Protein AF-A0A9R1EDK8-F1 (afdb_monomer)

Radius of gyration: 23.33 Å; Cα contacts (8 Å, |Δi|>4): 63; chains: 1; bounding box: 57×41×60 Å

Structure (mmCIF, N/CA/C/O backbone):
data_AF-A0A9R1EDK8-F1
#
_entry.id   AF-A0A9R1EDK8-F1
#
loop_
_atom_site.group_PDB
_atom_site.id
_atom_site.type_symbol
_atom_site.label_atom_id
_atom_site.label_alt_id
_atom_site.label_comp_id
_atom_site.label_asym_id
_atom_site.label_entity_id
_atom_site.label_seq_id
_atom_site.pdbx_PDB_ins_code
_atom_site.Cartn_x
_atom_site.Cartn_y
_atom_site.Cartn_z
_atom_site.occupancy
_atom_site.B_iso_or_equiv
_atom_site.auth_seq_id
_atom_site.auth_comp_id
_atom_site.auth_asym_id
_atom_site.auth_atom_id
_atom_site.pdbx_PDB_model_num
ATOM 1 N N . MET A 1 1 ? -26.272 28.390 36.502 1.00 47.81 1 MET A N 1
ATOM 2 C CA . MET A 1 1 ? -26.948 27.078 36.556 1.00 47.81 1 MET A CA 1
ATOM 3 C C . MET A 1 1 ? -25.890 26.033 36.239 1.00 47.81 1 MET A C 1
ATOM 5 O O . MET A 1 1 ? -25.421 26.048 35.107 1.00 47.81 1 MET A O 1
ATOM 9 N N . PRO A 1 2 ? -25.406 25.231 37.199 1.00 51.56 2 PRO A N 1
ATOM 10 C CA . PRO A 1 2 ? -24.568 24.090 36.856 1.00 51.56 2 PRO A CA 1
ATOM 11 C C . PRO A 1 2 ? -25.483 23.035 36.216 1.00 51.56 2 PRO A C 1
ATOM 13 O O . PRO A 1 2 ? -26.549 22.749 36.760 1.00 51.56 2 PRO A O 1
ATOM 16 N N . GLY A 1 3 ? -25.123 22.541 35.031 1.00 59.31 3 GLY A N 1
ATOM 17 C CA . GLY A 1 3 ? -25.867 21.471 34.361 1.00 59.31 3 GLY A CA 1
ATOM 18 C C . GLY A 1 3 ? -26.039 20.269 35.289 1.00 59.31 3 GLY A C 1
ATOM 19 O O . GLY A 1 3 ? -25.155 19.972 36.097 1.00 59.31 3 GLY A O 1
ATOM 20 N N . SER A 1 4 ? -27.201 19.624 35.214 1.00 73.75 4 SER A N 1
ATOM 21 C CA . SER A 1 4 ? -27.528 18.456 36.029 1.00 73.75 4 SER A CA 1
ATOM 22 C C . SER A 1 4 ? -26.510 17.344 35.766 1.00 73.75 4 SER A C 1
ATOM 24 O O . SER A 1 4 ? -26.127 17.106 34.624 1.00 73.75 4 SER A O 1
ATOM 26 N N . THR A 1 5 ? -26.086 16.618 36.802 1.00 69.69 5 THR A N 1
ATOM 27 C CA . THR A 1 5 ? -25.183 15.456 36.684 1.00 69.69 5 THR A CA 1
ATOM 28 C C . THR A 1 5 ? -25.684 14.414 35.667 1.00 69.69 5 THR A C 1
ATOM 30 O O . THR A 1 5 ? -24.884 13.696 35.072 1.00 69.69 5 THR A O 1
ATOM 33 N N . GLY A 1 6 ? -27.000 14.359 35.421 1.00 74.50 6 GLY A N 1
ATOM 34 C CA . GLY A 1 6 ? -27.600 13.515 34.382 1.00 74.50 6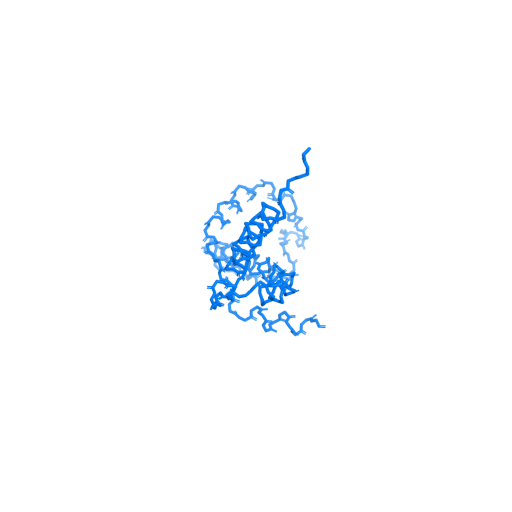 GLY A CA 1
ATOM 35 C C . GLY A 1 6 ? -27.226 13.922 32.951 1.00 74.50 6 GLY A C 1
ATOM 36 O O . GLY A 1 6 ? -26.994 13.047 32.119 1.00 74.50 6 GLY A O 1
ATOM 37 N N . ASP A 1 7 ? -27.084 15.221 32.681 1.00 80.75 7 ASP A N 1
ATOM 38 C CA . ASP A 1 7 ? -26.686 15.731 31.362 1.00 80.75 7 ASP A CA 1
ATOM 39 C C . ASP A 1 7 ? -25.214 15.389 31.077 1.00 80.75 7 ASP A C 1
ATOM 41 O O . ASP A 1 7 ? -24.864 14.949 29.984 1.00 80.75 7 ASP A O 1
ATOM 45 N N . GLN A 1 8 ? -24.360 15.473 32.104 1.00 84.38 8 GLN A N 1
ATOM 46 C CA . GLN A 1 8 ? -22.937 15.121 32.014 1.00 84.38 8 GLN A CA 1
ATOM 47 C C . GLN A 1 8 ? -22.707 13.622 31.763 1.00 84.38 8 GLN A C 1
ATOM 49 O O . GLN A 1 8 ? -21.820 13.244 30.996 1.00 84.38 8 GLN A O 1
ATOM 54 N N . LEU A 1 9 ? -23.504 12.750 32.391 1.00 89.62 9 LEU A N 1
ATOM 55 C CA . LEU A 1 9 ? -23.445 11.305 32.142 1.00 89.62 9 LEU A CA 1
ATOM 56 C C . LEU A 1 9 ? -23.861 10.961 30.709 1.00 89.62 9 LEU A C 1
ATOM 58 O O . LEU A 1 9 ? -23.225 10.122 30.071 1.00 89.62 9 LEU A O 1
ATOM 62 N N . LEU A 1 10 ? -24.900 11.621 30.190 1.00 92.00 10 LEU A N 1
ATOM 63 C CA . LEU A 1 10 ? -25.360 11.416 28.820 1.00 92.00 10 LEU A CA 1
ATOM 64 C C . LEU A 1 10 ? -24.295 11.837 27.797 1.00 92.00 10 LEU A C 1
ATOM 66 O O . LEU A 1 10 ? -24.024 11.093 26.854 1.00 92.00 10 LEU A O 1
ATOM 70 N N . GLU A 1 11 ? -23.660 12.992 28.000 1.00 92.31 11 GLU A N 1
ATOM 71 C CA . GLU A 1 11 ? -22.554 13.461 27.156 1.00 92.31 11 GLU A CA 1
ATOM 72 C C . GLU A 1 11 ? -21.377 12.479 27.154 1.00 92.31 11 GLU A C 1
ATOM 74 O O . GLU A 1 11 ? -20.818 12.174 26.097 1.00 92.31 11 GLU A O 1
ATOM 79 N N . LEU A 1 12 ? -21.029 11.931 28.321 1.00 92.62 12 LEU A N 1
ATOM 80 C CA . LEU A 1 12 ? -19.942 10.967 28.447 1.00 92.62 12 LEU A CA 1
ATOM 81 C C . LEU A 1 12 ? -20.244 9.659 27.698 1.00 92.62 12 LEU A C 1
ATOM 83 O O . LEU A 1 12 ? -19.379 9.151 26.984 1.00 92.62 12 LEU A O 1
ATOM 87 N N . VAL A 1 13 ? -21.471 9.138 27.797 1.00 92.31 13 VAL A N 1
ATOM 88 C CA . VAL A 1 13 ? -21.906 7.945 27.045 1.00 92.31 13 VAL A CA 1
ATOM 89 C C . VAL A 1 13 ? -21.836 8.190 25.536 1.00 92.31 13 VAL A C 1
ATOM 91 O O . VAL A 1 13 ? -21.314 7.355 24.796 1.00 92.31 13 VAL A O 1
ATOM 94 N N . GLN A 1 14 ? -22.301 9.351 25.069 1.00 94.62 14 GLN A N 1
ATOM 95 C CA . GLN A 1 14 ? -22.223 9.713 23.651 1.00 94.62 14 GLN A CA 1
ATOM 96 C C . GLN A 1 14 ? -20.776 9.826 23.159 1.00 94.62 14 GLN A C 1
ATOM 98 O O . GLN A 1 14 ? -20.470 9.408 22.040 1.00 94.62 14 GLN A O 1
ATOM 103 N N . LEU A 1 15 ? -19.879 10.382 23.978 1.00 94.00 15 LEU A N 1
ATOM 104 C CA . LEU A 1 15 ? -18.458 10.454 23.657 1.00 94.00 15 LEU A CA 1
ATOM 105 C C . LEU A 1 15 ? -17.850 9.052 23.546 1.00 94.00 15 LEU A C 1
ATOM 107 O O . LEU A 1 15 ? -17.169 8.773 22.560 1.00 94.00 15 LEU A O 1
ATOM 111 N N . PHE A 1 16 ? -18.128 8.165 24.505 1.00 92.06 16 PHE A N 1
ATOM 112 C CA . PHE A 1 16 ? -17.634 6.789 24.472 1.00 92.06 16 PHE A CA 1
ATOM 113 C C . PHE A 1 16 ? -18.072 6.042 23.215 1.00 92.06 16 PHE A C 1
ATOM 115 O O . PHE A 1 16 ? -17.243 5.385 22.586 1.00 92.06 16 PHE A O 1
ATOM 122 N N . GLU A 1 17 ? -19.329 6.193 22.798 1.00 93.88 17 GLU A N 1
ATOM 123 C CA . GLU A 1 17 ? -19.827 5.520 21.599 1.00 93.88 17 GLU A CA 1
ATOM 124 C C . GLU A 1 17 ? -19.160 6.047 20.320 1.00 93.88 17 GLU A C 1
ATOM 126 O O . GLU A 1 17 ? -18.766 5.265 19.454 1.00 93.88 17 GLU A O 1
ATOM 131 N N . ARG A 1 18 ? -18.919 7.363 20.225 1.00 95.06 18 ARG A N 1
ATOM 132 C CA . ARG A 1 18 ? -18.161 7.950 19.104 1.00 95.06 18 ARG A CA 1
ATOM 133 C C . ARG A 1 18 ? -16.722 7.447 19.059 1.00 95.06 18 ARG A C 1
ATOM 135 O O . ARG A 1 18 ? -16.223 7.123 17.982 1.00 95.06 18 ARG A O 1
ATOM 142 N N . VAL A 1 19 ? -16.054 7.372 20.211 1.00 95.12 19 VAL A N 1
ATOM 143 C CA . VAL A 1 19 ? -14.683 6.848 20.304 1.00 95.12 19 VAL A CA 1
ATOM 144 C C . VAL A 1 19 ? -14.657 5.376 19.894 1.00 95.12 19 VAL A C 1
ATOM 146 O O . VAL A 1 19 ? -13.820 4.990 19.078 1.00 95.12 19 VAL A O 1
ATOM 149 N N . ARG A 1 20 ? -15.609 4.571 20.378 1.00 94.31 20 ARG A N 1
ATOM 150 C CA . ARG A 1 20 ? -15.745 3.158 20.009 1.00 94.31 20 ARG A CA 1
ATOM 151 C C . ARG A 1 20 ? -15.932 2.990 18.503 1.00 94.31 20 ARG A C 1
ATOM 153 O O . ARG A 1 20 ? -15.228 2.189 17.892 1.00 94.31 20 ARG A O 1
ATOM 160 N N . GLN A 1 21 ? -16.826 3.767 17.893 1.00 94.19 21 GLN A N 1
ATOM 161 C CA . GLN A 1 21 ? -17.081 3.728 16.453 1.00 94.19 21 GLN A CA 1
ATOM 162 C C . GLN A 1 21 ? -15.837 4.117 15.640 1.00 94.19 21 GLN A C 1
ATOM 164 O O . GLN A 1 21 ? -15.490 3.434 14.677 1.00 94.19 21 GLN A O 1
ATOM 169 N N . ALA A 1 22 ? -15.125 5.170 16.053 1.00 94.69 22 ALA A N 1
ATOM 170 C CA . ALA A 1 22 ? -13.891 5.594 15.398 1.00 94.69 22 ALA A CA 1
ATOM 171 C C . ALA A 1 22 ? -12.794 4.519 15.491 1.00 94.69 22 ALA A C 1
ATOM 173 O O . ALA A 1 22 ? -12.201 4.149 14.478 1.00 94.69 22 ALA A O 1
ATOM 174 N N . MET A 1 23 ? -12.554 3.973 16.686 1.00 95.75 23 MET A N 1
ATOM 175 C CA . MET A 1 23 ? -11.567 2.909 16.896 1.00 95.75 23 MET A CA 1
ATOM 176 C C . MET A 1 23 ? -11.923 1.642 16.118 1.00 95.75 23 MET A C 1
ATOM 178 O O . MET A 1 23 ? -11.040 1.022 15.531 1.00 95.75 23 MET A O 1
ATOM 182 N N . SER A 1 24 ? -13.210 1.299 16.056 1.00 93.25 24 SER A N 1
ATOM 183 C CA . SER A 1 24 ? -13.707 0.174 15.263 1.00 93.25 24 SER A CA 1
ATOM 184 C C . SER A 1 24 ? -13.380 0.336 13.784 1.00 93.25 24 SER A C 1
ATOM 186 O O . SER A 1 24 ? -12.848 -0.587 13.175 1.00 93.25 24 SER A O 1
ATOM 188 N N . GLY A 1 25 ? -13.618 1.526 13.221 1.00 91.88 25 GLY A N 1
ATOM 189 C CA . GLY A 1 25 ? -13.267 1.824 11.832 1.00 91.88 25 GLY A CA 1
ATOM 190 C C . GLY A 1 25 ? -11.768 1.675 11.560 1.00 91.88 25 GLY A C 1
ATOM 191 O O . GLY A 1 25 ? -11.378 1.079 10.559 1.00 91.88 25 GLY A O 1
ATOM 192 N N . VAL A 1 26 ? -10.915 2.141 12.480 1.00 91.94 26 VAL A N 1
ATOM 193 C CA . VAL A 1 26 ? -9.455 1.979 12.359 1.00 91.94 26 VAL A CA 1
ATOM 194 C C . VAL A 1 26 ? -9.043 0.508 12.450 1.00 91.94 26 VAL A C 1
ATOM 196 O O . VAL A 1 26 ? -8.224 0.057 11.651 1.00 91.94 26 VAL A O 1
ATOM 199 N N . VAL A 1 27 ? -9.598 -0.254 13.397 1.00 92.00 27 VAL A N 1
ATOM 200 C CA . VAL A 1 27 ? -9.294 -1.684 13.555 1.00 92.00 27 VAL A CA 1
ATOM 201 C C . VAL A 1 27 ? -9.753 -2.478 12.335 1.00 92.00 27 VAL A C 1
ATOM 203 O O . VAL A 1 27 ? -8.988 -3.298 11.838 1.00 92.00 27 VAL A O 1
ATOM 206 N N . GLN A 1 28 ? -10.949 -2.213 11.816 1.00 88.75 28 GLN A N 1
ATOM 207 C CA . GLN A 1 28 ? -11.469 -2.887 10.630 1.00 88.75 28 GLN A CA 1
ATOM 208 C C . GLN A 1 28 ? -10.634 -2.575 9.386 1.00 88.75 28 GLN A C 1
ATOM 210 O O . GLN A 1 28 ? -10.353 -3.482 8.609 1.00 88.75 28 GLN A O 1
ATOM 215 N N . ALA A 1 29 ? -10.194 -1.323 9.223 1.00 87.06 29 ALA A N 1
ATOM 216 C CA . ALA A 1 29 ? -9.290 -0.962 8.141 1.00 87.06 29 ALA A CA 1
ATOM 217 C C . ALA A 1 29 ? -7.971 -1.726 8.274 1.00 87.06 29 ALA A C 1
ATOM 219 O O . ALA A 1 29 ? -7.581 -2.437 7.365 1.00 87.06 29 ALA A O 1
ATOM 220 N N . LEU A 1 30 ? -7.306 -1.649 9.428 1.00 87.31 30 LEU A N 1
ATOM 221 C CA . LEU A 1 30 ? -5.993 -2.263 9.615 1.00 87.31 30 LEU A CA 1
ATOM 222 C C . LEU A 1 30 ? -6.029 -3.801 9.619 1.00 87.31 30 LEU A C 1
ATOM 224 O O . LEU A 1 30 ? -5.057 -4.428 9.200 1.00 87.31 30 LEU A O 1
ATOM 228 N N . TRP A 1 31 ? -7.114 -4.425 10.078 1.00 89.00 31 TRP A N 1
ATOM 229 C CA . TRP A 1 31 ? -7.271 -5.880 10.180 1.00 89.00 31 TRP A CA 1
ATOM 230 C C . TRP A 1 31 ? -8.620 -6.345 9.603 1.00 89.00 31 TRP A C 1
ATOM 232 O O . TRP A 1 31 ? -9.485 -6.785 10.361 1.00 89.00 31 TRP A O 1
ATOM 242 N N . PRO A 1 32 ? -8.797 -6.325 8.270 1.00 83.06 32 PRO A N 1
ATOM 243 C CA . PRO A 1 32 ? -10.094 -6.594 7.639 1.00 83.06 32 PRO A CA 1
ATOM 244 C C . PRO A 1 32 ? -10.608 -8.023 7.860 1.00 83.06 32 PRO A C 1
ATOM 246 O O . PRO A 1 32 ? -11.813 -8.255 7.833 1.00 83.06 32 PRO A O 1
ATOM 249 N N . SER A 1 33 ? -9.711 -8.978 8.117 1.00 82.56 33 SER A N 1
ATOM 250 C CA . SER A 1 33 ? -10.051 -10.393 8.328 1.00 82.56 33 SER A CA 1
ATOM 251 C C . SER A 1 33 ? -10.318 -10.763 9.794 1.00 82.56 33 SER A C 1
ATOM 253 O O . SER A 1 33 ? -10.544 -11.933 10.092 1.00 82.56 33 SER A O 1
ATOM 255 N N . VAL A 1 34 ? -10.231 -9.811 10.729 1.00 82.62 34 VAL A N 1
ATOM 256 C CA . VAL A 1 34 ? -10.401 -10.069 12.168 1.00 82.62 34 VAL A CA 1
ATOM 257 C C . VAL A 1 34 ? -11.808 -9.669 12.603 1.00 82.62 34 VAL A C 1
ATOM 259 O O . VAL A 1 34 ? -12.300 -8.606 12.233 1.00 82.62 34 VAL A O 1
ATOM 262 N N . SER A 1 35 ? -12.443 -10.500 13.432 1.00 87.06 35 SER A N 1
ATOM 263 C CA . SER A 1 35 ? -13.709 -10.153 14.080 1.00 87.06 35 SER A CA 1
ATOM 264 C C . SER A 1 35 ? -13.546 -8.893 14.929 1.00 87.06 35 SER A C 1
ATOM 266 O O . SER A 1 35 ? -12.633 -8.811 15.756 1.00 87.06 35 SER A O 1
ATOM 268 N N . LEU A 1 36 ? -14.429 -7.917 14.731 1.00 89.62 36 LEU A N 1
ATOM 269 C CA . LEU A 1 36 ? -14.352 -6.646 15.436 1.00 89.62 36 LEU A CA 1
ATOM 270 C C . LEU A 1 36 ? -14.610 -6.848 16.944 1.00 89.62 36 LEU A C 1
ATOM 272 O O . LEU A 1 36 ? -15.641 -7.422 17.292 1.00 89.62 36 LEU A O 1
ATOM 276 N N . PRO A 1 37 ? -13.719 -6.370 17.830 1.00 88.94 37 PRO A N 1
ATOM 277 C CA . PRO A 1 37 ? -13.970 -6.393 19.267 1.00 88.94 37 PRO A CA 1
ATOM 278 C C . PRO A 1 37 ? -15.177 -5.524 19.643 1.00 88.94 37 PRO A C 1
ATOM 280 O O . PRO A 1 37 ? -15.344 -4.423 19.111 1.00 88.94 37 PRO A O 1
ATOM 283 N N . GLU A 1 38 ? -16.008 -5.991 20.576 1.00 86.31 38 GLU A N 1
ATOM 284 C CA . GLU A 1 38 ? -17.188 -5.237 21.028 1.00 86.31 38 GLU A CA 1
ATOM 285 C C . GLU A 1 38 ? -16.811 -4.163 22.061 1.00 86.31 38 GLU A C 1
ATOM 287 O O . GLU A 1 38 ? -17.411 -3.083 22.098 1.00 86.31 38 GLU A O 1
ATOM 292 N N . GLY A 1 39 ? -15.787 -4.440 22.876 1.00 90.00 39 GLY A N 1
ATOM 293 C CA . GLY A 1 39 ? -15.356 -3.592 23.981 1.00 90.00 39 GLY A CA 1
ATOM 294 C C . GLY A 1 39 ? -14.313 -2.537 23.603 1.00 90.00 39 GLY A C 1
ATOM 295 O O . GLY A 1 39 ? -13.385 -2.779 22.834 1.00 90.00 39 GLY A O 1
ATOM 296 N N . LEU A 1 40 ? -14.402 -1.362 24.233 1.00 91.12 40 LEU A N 1
ATOM 297 C CA . LEU A 1 40 ? -13.434 -0.275 24.042 1.00 91.12 40 LEU A CA 1
ATOM 298 C C . LEU A 1 40 ? -12.009 -0.653 24.484 1.00 91.12 40 LEU A C 1
ATOM 300 O O . LEU A 1 40 ? -11.040 -0.255 23.840 1.00 91.12 40 LEU A O 1
ATOM 304 N N . GLY A 1 41 ? -11.882 -1.424 25.570 1.00 92.62 41 GLY A N 1
ATOM 305 C CA . GLY A 1 41 ? -10.590 -1.907 26.065 1.00 92.62 41 GLY A CA 1
ATOM 306 C C . GLY A 1 41 ? -9.894 -2.823 25.059 1.00 92.62 41 GLY A C 1
ATOM 307 O O . GLY A 1 41 ? -8.736 -2.599 24.726 1.00 92.62 41 GLY A O 1
ATOM 308 N N . GLU A 1 42 ? -10.630 -3.776 24.490 1.00 93.00 42 GLU A N 1
ATOM 309 C CA . GLU A 1 42 ? -10.118 -4.701 23.471 1.00 93.00 42 GLU A CA 1
ATOM 310 C C . GLU A 1 42 ? -9.722 -3.963 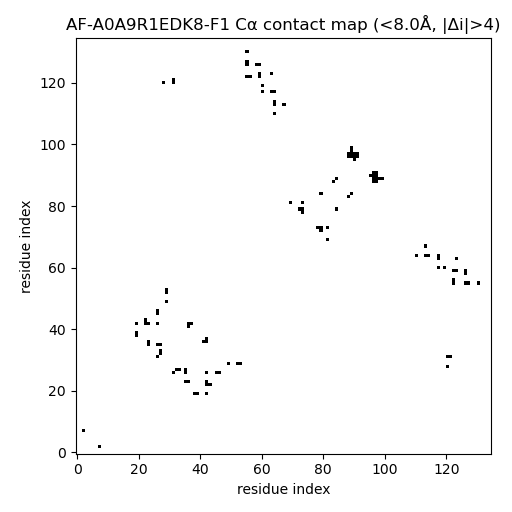22.182 1.00 93.00 42 GLU A C 1
ATOM 312 O O . GLU A 1 42 ? -8.679 -4.243 21.585 1.00 93.00 42 GLU A O 1
ATOM 317 N N . LEU A 1 43 ? -10.512 -2.960 21.771 1.00 94.75 43 LEU A N 1
ATOM 318 C CA . LEU A 1 43 ? -10.142 -2.066 20.670 1.00 94.75 43 LEU A CA 1
ATOM 319 C C . LEU A 1 43 ? -8.825 -1.332 20.971 1.00 94.75 43 LEU A C 1
ATOM 321 O O . LEU A 1 43 ? -7.970 -1.216 20.091 1.00 94.75 43 LEU A O 1
ATOM 325 N N . ALA A 1 44 ? -8.634 -0.851 22.204 1.00 93.38 44 ALA A N 1
ATOM 326 C CA . ALA A 1 44 ? -7.415 -0.155 22.609 1.00 93.38 44 ALA A CA 1
ATOM 327 C C . ALA A 1 44 ? -6.194 -1.085 22.610 1.00 93.38 44 ALA A C 1
ATOM 329 O O . ALA A 1 44 ? -5.143 -0.707 22.091 1.00 93.38 44 ALA A O 1
ATOM 330 N N . GLU A 1 45 ? -6.334 -2.309 23.123 1.00 93.25 45 GLU A N 1
ATOM 331 C CA . GLU A 1 45 ? -5.288 -3.337 23.075 1.00 93.25 45 GLU A CA 1
ATOM 332 C C . GLU A 1 45 ? -4.896 -3.668 21.634 1.00 93.25 45 GLU A C 1
ATOM 334 O O . GLU A 1 45 ? -3.710 -3.685 21.297 1.00 93.25 45 GLU A O 1
ATOM 339 N N . LYS A 1 46 ? -5.875 -3.834 20.737 1.00 90.75 46 LYS A N 1
ATOM 340 C CA . LYS A 1 46 ? -5.605 -4.090 19.316 1.00 90.75 46 LYS A CA 1
ATOM 341 C C . LYS A 1 46 ? -4.806 -2.954 18.674 1.00 90.75 46 LYS A C 1
ATOM 343 O O . LYS A 1 46 ? -3.851 -3.202 17.931 1.00 90.75 46 LYS A O 1
ATOM 348 N N . LEU A 1 47 ? -5.154 -1.705 18.987 1.00 93.19 47 LEU A N 1
ATOM 349 C CA . LEU A 1 47 ? -4.480 -0.522 18.451 1.00 93.19 47 LEU A CA 1
ATOM 350 C C . LEU A 1 47 ? -3.032 -0.362 18.931 1.00 93.19 47 LEU A C 1
ATOM 352 O O . LEU A 1 47 ? -2.256 0.303 18.242 1.00 93.19 47 LEU A O 1
ATOM 356 N N . GLN A 1 48 ? -2.603 -1.028 20.009 1.00 92.88 48 GLN A N 1
ATOM 357 C CA . GLN A 1 48 ? -1.177 -1.084 20.365 1.00 92.88 48 GLN A CA 1
ATOM 358 C C . GLN A 1 48 ? -0.334 -1.675 19.216 1.00 92.88 48 GLN A C 1
ATOM 360 O O . GLN A 1 48 ? 0.796 -1.248 18.971 1.00 92.88 48 GLN A O 1
ATOM 365 N N . GLY A 1 49 ? -0.913 -2.598 18.438 1.00 89.94 49 GLY A N 1
ATOM 366 C CA . GLY A 1 49 ? -0.303 -3.193 17.249 1.00 89.94 49 GLY A CA 1
ATOM 367 C C . GLY A 1 49 ? -0.402 -2.353 15.968 1.00 89.94 49 GLY A C 1
ATOM 368 O O . GLY A 1 49 ? 0.174 -2.742 14.948 1.00 89.94 49 GLY A O 1
ATOM 369 N N . ALA A 1 50 ? -1.089 -1.203 15.982 1.00 91.25 50 ALA A N 1
ATOM 370 C CA . ALA A 1 50 ? -1.400 -0.435 14.771 1.00 91.25 50 ALA A CA 1
ATOM 371 C C . ALA A 1 50 ? -0.144 0.045 14.038 1.00 91.25 50 ALA A C 1
ATOM 373 O O . ALA A 1 50 ? -0.062 -0.053 12.815 1.00 91.25 50 ALA A O 1
ATOM 374 N N . ARG A 1 51 ? 0.886 0.487 14.775 1.00 91.00 51 ARG A N 1
ATOM 375 C CA . ARG A 1 51 ? 2.155 0.925 14.170 1.00 91.00 51 ARG A CA 1
ATOM 376 C C . ARG A 1 51 ? 2.826 -0.199 13.382 1.00 91.00 51 ARG A C 1
ATOM 378 O O . ARG A 1 51 ? 3.323 0.040 12.284 1.00 91.00 51 ARG A O 1
ATOM 385 N N . ARG A 1 52 ? 2.861 -1.412 13.944 1.00 89.44 52 ARG A N 1
ATOM 386 C CA . ARG A 1 52 ? 3.417 -2.595 13.268 1.00 89.44 52 ARG A CA 1
ATOM 387 C C . ARG A 1 52 ? 2.583 -2.923 12.033 1.00 89.44 52 ARG A C 1
ATOM 389 O O . ARG A 1 52 ? 3.146 -3.101 10.959 1.00 89.44 52 ARG A O 1
ATOM 396 N N . ARG A 1 53 ? 1.256 -2.914 12.162 1.00 90.06 53 ARG A N 1
ATOM 397 C CA . ARG A 1 53 ? 0.346 -3.215 11.055 1.00 90.06 53 ARG A CA 1
ATOM 398 C C . ARG A 1 53 ? 0.471 -2.232 9.889 1.00 90.06 53 ARG A C 1
ATOM 400 O O . ARG A 1 53 ? 0.602 -2.668 8.753 1.00 90.06 53 ARG A O 1
ATOM 407 N N . LEU A 1 54 ? 0.547 -0.931 10.169 1.00 89.12 54 LEU A N 1
ATOM 408 C CA . LEU A 1 54 ? 0.776 0.112 9.162 1.00 89.12 54 LEU A CA 1
ATOM 409 C C . LEU A 1 54 ? 2.108 -0.061 8.420 1.00 89.12 54 LEU A C 1
ATOM 411 O O . LEU A 1 54 ? 2.184 0.183 7.217 1.00 89.12 54 LEU A O 1
ATOM 415 N N . ARG A 1 55 ? 3.170 -0.490 9.116 1.00 90.00 55 ARG A N 1
ATOM 416 C CA . ARG A 1 55 ? 4.460 -0.782 8.470 1.00 90.00 55 ARG A CA 1
ATOM 417 C C . ARG A 1 55 ? 4.345 -1.954 7.504 1.00 90.00 55 ARG A C 1
ATOM 419 O O . ARG A 1 55 ? 4.799 -1.826 6.373 1.00 90.00 55 ARG A O 1
ATOM 426 N N . LEU A 1 56 ? 3.706 -3.043 7.927 1.00 89.12 56 LEU A N 1
ATOM 427 C CA . LEU A 1 56 ? 3.458 -4.200 7.065 1.00 89.12 56 LEU A CA 1
ATOM 428 C C . LEU A 1 56 ? 2.642 -3.796 5.832 1.00 89.12 56 LEU A C 1
ATOM 430 O O . LEU A 1 56 ? 3.000 -4.151 4.715 1.00 89.12 56 LEU A O 1
ATOM 434 N N . TRP A 1 57 ? 1.597 -2.987 6.021 1.00 87.81 57 TRP A N 1
ATOM 435 C CA . TRP A 1 57 ? 0.782 -2.446 4.931 1.00 87.81 57 TRP A CA 1
ATOM 436 C C . TRP A 1 57 ? 1.609 -1.647 3.924 1.00 87.81 57 TRP A C 1
ATOM 438 O O . TRP A 1 57 ? 1.498 -1.866 2.721 1.00 87.81 57 TRP A O 1
ATOM 448 N N . LYS A 1 58 ? 2.494 -0.766 4.404 1.00 87.00 58 LYS A N 1
ATOM 449 C CA . LYS A 1 58 ? 3.395 0.002 3.537 1.00 87.00 58 LYS A CA 1
ATOM 450 C C . LYS A 1 58 ? 4.313 -0.906 2.709 1.00 87.00 58 LYS A C 1
ATOM 452 O O . LYS A 1 58 ? 4.505 -0.643 1.525 1.00 87.00 58 LYS A O 1
ATOM 457 N N . ILE A 1 59 ? 4.881 -1.948 3.321 1.00 88.31 59 ILE A N 1
ATOM 458 C CA . ILE A 1 59 ? 5.751 -2.918 2.631 1.00 88.31 59 ILE A CA 1
ATOM 459 C C . ILE A 1 59 ? 4.942 -3.683 1.579 1.00 88.31 59 ILE A C 1
ATOM 461 O O . ILE A 1 59 ? 5.350 -3.754 0.425 1.00 88.31 59 ILE A O 1
ATOM 465 N N . SER A 1 60 ? 3.756 -4.161 1.952 1.00 87.44 60 SER A N 1
ATOM 466 C CA . SER A 1 60 ? 2.835 -4.878 1.070 1.00 87.44 60 SER A CA 1
ATOM 467 C C . SER A 1 60 ? 2.444 -4.068 -0.165 1.00 87.44 60 SER A C 1
ATOM 469 O O . SER A 1 60 ? 2.592 -4.548 -1.287 1.00 87.44 60 SER A O 1
ATOM 471 N N . ALA A 1 61 ? 2.020 -2.815 0.017 1.00 85.56 61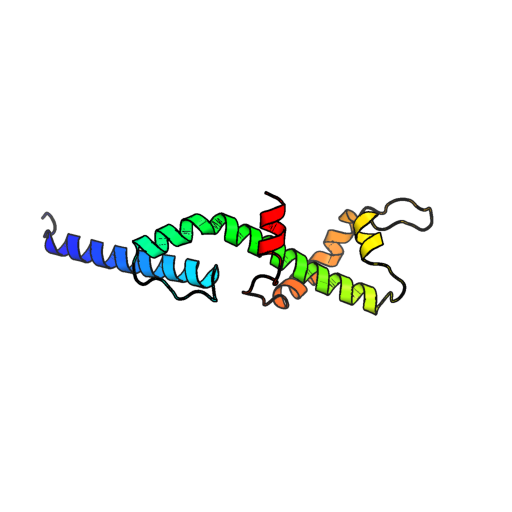 ALA A N 1
ATOM 472 C CA . ALA A 1 61 ? 1.685 -1.926 -1.093 1.00 85.56 61 ALA A CA 1
ATOM 473 C C . ALA A 1 61 ? 2.898 -1.656 -2.005 1.00 85.56 61 ALA A C 1
ATOM 475 O O . ALA A 1 61 ? 2.767 -1.641 -3.227 1.00 85.56 61 ALA A O 1
ATOM 476 N N . CYS A 1 62 ? 4.094 -1.495 -1.421 1.00 87.06 62 CYS A N 1
ATOM 477 C CA . CYS A 1 62 ? 5.338 -1.334 -2.177 1.00 87.06 62 CYS A CA 1
ATOM 478 C C . CYS A 1 62 ? 5.649 -2.574 -3.031 1.00 87.06 62 CYS A C 1
ATOM 480 O O . CYS A 1 62 ? 5.914 -2.449 -4.225 1.00 87.06 62 CYS A O 1
ATOM 482 N N . HIS A 1 63 ? 5.569 -3.771 -2.440 1.00 87.75 63 HIS A N 1
ATOM 483 C CA . HIS A 1 63 ? 5.806 -5.037 -3.134 1.00 87.75 63 HIS A CA 1
ATOM 484 C C . HIS A 1 63 ? 4.803 -5.263 -4.265 1.00 87.75 63 HIS A C 1
ATOM 486 O O . HIS A 1 63 ? 5.205 -5.653 -5.360 1.00 87.75 63 HIS A O 1
ATOM 492 N N . GLN A 1 64 ? 3.517 -4.985 -4.038 1.0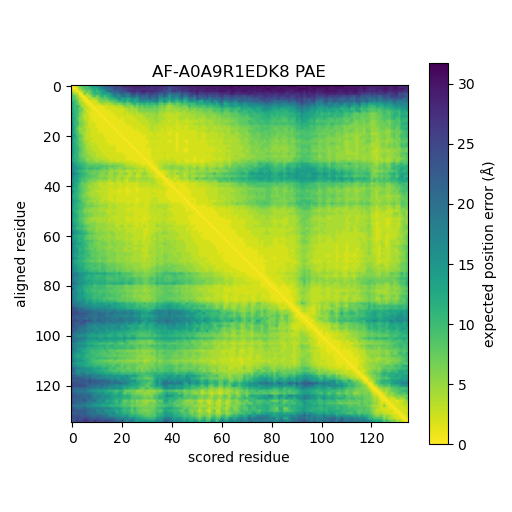0 87.38 64 GLN A N 1
ATOM 493 C CA . GLN A 1 64 ? 2.497 -5.146 -5.071 1.00 87.38 64 GLN A CA 1
ATOM 494 C C . GLN A 1 64 ? 2.715 -4.174 -6.240 1.00 87.38 64 GLN A C 1
ATOM 496 O O . GLN A 1 64 ? 2.732 -4.606 -7.393 1.00 87.38 64 GLN A O 1
ATOM 501 N N . GLY A 1 65 ? 2.977 -2.892 -5.960 1.00 87.25 65 GLY A N 1
ATOM 502 C CA . GLY A 1 65 ? 3.294 -1.917 -7.008 1.00 87.25 65 GLY A CA 1
ATOM 503 C C . GLY A 1 65 ? 4.560 -2.287 -7.790 1.00 87.25 65 GLY A C 1
ATOM 504 O O . GLY A 1 65 ? 4.583 -2.214 -9.020 1.00 87.25 65 GLY A O 1
ATOM 505 N N . ALA A 1 66 ? 5.603 -2.760 -7.100 1.00 88.69 66 ALA A N 1
ATOM 506 C CA . ALA A 1 66 ? 6.820 -3.252 -7.740 1.00 88.69 66 ALA A CA 1
ATOM 507 C C . ALA A 1 66 ? 6.549 -4.487 -8.613 1.00 88.69 66 ALA A C 1
ATOM 509 O O . ALA A 1 66 ? 7.033 -4.553 -9.742 1.00 88.69 66 ALA A O 1
ATOM 510 N N . ARG A 1 67 ? 5.751 -5.448 -8.133 1.00 88.69 67 ARG A N 1
ATOM 511 C CA . ARG A 1 67 ? 5.365 -6.653 -8.883 1.00 88.69 67 ARG A CA 1
ATOM 512 C C . ARG A 1 67 ? 4.694 -6.296 -10.208 1.00 88.69 67 ARG A C 1
ATOM 514 O O . ARG A 1 67 ? 5.061 -6.853 -11.241 1.00 88.69 67 ARG A O 1
ATOM 521 N N . GLU A 1 68 ? 3.734 -5.377 -10.190 1.00 88.81 68 GLU A N 1
ATOM 522 C CA . GLU A 1 68 ? 3.030 -4.920 -11.395 1.00 88.81 68 GLU A CA 1
ATOM 523 C C . GLU A 1 68 ? 3.976 -4.208 -12.368 1.00 88.81 68 GLU A C 1
ATOM 525 O O . GLU A 1 68 ? 4.011 -4.538 -13.558 1.00 88.81 68 GLU A O 1
ATOM 530 N N . ALA A 1 69 ? 4.815 -3.297 -11.864 1.00 89.88 69 ALA A N 1
ATOM 531 C CA . ALA A 1 69 ? 5.818 -2.609 -12.673 1.00 89.88 69 ALA A CA 1
ATOM 532 C C . ALA A 1 69 ? 6.795 -3.592 -13.342 1.00 89.88 69 ALA A C 1
ATOM 534 O O . ALA A 1 69 ? 7.017 -3.526 -14.555 1.00 89.88 69 ALA A O 1
ATOM 535 N N . TRP A 1 70 ? 7.329 -4.555 -12.586 1.00 91.50 70 TRP A N 1
ATOM 536 C CA . TRP A 1 70 ? 8.227 -5.581 -13.116 1.00 91.50 70 TRP A CA 1
ATOM 537 C C . TRP A 1 70 ? 7.542 -6.493 -14.136 1.00 91.50 70 TRP A C 1
ATOM 539 O O . TRP A 1 70 ? 8.159 -6.838 -15.146 1.00 91.50 70 TRP A O 1
ATOM 549 N N . ALA A 1 71 ? 6.267 -6.841 -13.940 1.00 91.50 71 ALA A N 1
ATOM 550 C CA . ALA A 1 71 ? 5.497 -7.616 -14.913 1.00 91.50 71 ALA A CA 1
ATOM 551 C C . ALA A 1 71 ? 5.334 -6.863 -16.247 1.00 91.50 71 ALA A C 1
ATOM 553 O O . ALA A 1 71 ? 5.526 -7.447 -17.321 1.00 91.50 71 ALA A O 1
ATOM 554 N N . MET A 1 72 ? 5.057 -5.555 -16.203 1.00 90.88 72 MET A N 1
ATOM 555 C CA . MET A 1 72 ? 4.997 -4.713 -17.404 1.00 90.88 72 MET A CA 1
ATOM 556 C C . MET A 1 72 ? 6.350 -4.635 -18.121 1.00 90.88 72 MET A C 1
ATOM 558 O O . MET A 1 72 ? 6.415 -4.816 -19.341 1.00 90.88 72 MET A O 1
ATOM 562 N N . VAL A 1 73 ? 7.440 -4.427 -17.373 1.00 90.56 73 VAL A N 1
ATOM 563 C CA . VAL A 1 73 ? 8.807 -4.418 -17.919 1.00 90.56 73 VAL A CA 1
ATOM 564 C C . VAL A 1 73 ? 9.122 -5.753 -18.587 1.00 90.56 73 VAL A C 1
ATOM 566 O O . VAL A 1 73 ? 9.526 -5.768 -19.749 1.00 90.56 73 VAL A O 1
ATOM 569 N N . LYS A 1 74 ? 8.874 -6.880 -17.912 1.00 92.94 74 LYS A N 1
ATOM 570 C CA . LYS A 1 74 ? 9.141 -8.225 -18.443 1.00 92.94 74 LYS A CA 1
ATOM 571 C C . LYS A 1 74 ? 8.331 -8.524 -19.706 1.00 92.94 74 LYS A 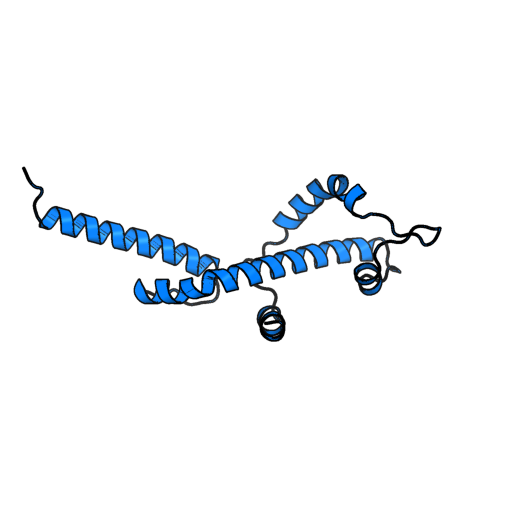C 1
ATOM 573 O O . LYS A 1 74 ? 8.842 -9.169 -20.617 1.00 92.94 74 LYS A O 1
ATOM 578 N N . THR A 1 75 ? 7.102 -8.015 -19.796 1.00 93.88 75 THR A N 1
ATOM 579 C CA . THR A 1 75 ? 6.246 -8.170 -20.985 1.00 93.88 75 THR A CA 1
ATOM 580 C C . THR A 1 75 ? 6.847 -7.487 -22.217 1.00 93.88 75 THR A C 1
ATOM 582 O O . THR A 1 75 ? 6.770 -8.019 -23.322 1.00 93.88 75 THR A O 1
ATOM 585 N N . ARG A 1 76 ? 7.471 -6.314 -22.047 1.00 92.94 76 ARG A N 1
ATOM 586 C CA . ARG A 1 76 ? 8.137 -5.579 -23.139 1.00 92.94 76 ARG A CA 1
ATOM 587 C C . ARG A 1 76 ? 9.565 -6.063 -23.400 1.00 92.94 76 ARG A C 1
ATOM 589 O O . ARG A 1 76 ? 10.005 -6.064 -24.546 1.00 92.94 76 ARG A O 1
ATOM 596 N N . TYR A 1 77 ? 10.262 -6.499 -22.355 1.00 91.94 77 TYR A N 1
ATOM 597 C CA . TYR A 1 77 ? 11.651 -6.946 -22.383 1.00 91.94 77 TYR A CA 1
ATOM 598 C C . TYR A 1 77 ? 11.754 -8.383 -21.848 1.00 91.94 77 TYR A C 1
ATOM 600 O O . TYR A 1 77 ? 12.209 -8.604 -20.724 1.00 91.94 77 TYR A O 1
ATOM 608 N N . PRO A 1 78 ? 11.375 -9.400 -22.642 1.00 92.25 78 PRO A N 1
ATOM 609 C CA . PRO A 1 78 ? 11.263 -10.780 -22.156 1.00 92.25 78 PRO A CA 1
ATOM 610 C C . PRO A 1 78 ? 12.598 -11.380 -21.692 1.00 92.25 78 PRO A C 1
ATOM 612 O O . PRO A 1 78 ? 12.616 -12.284 -20.857 1.00 92.25 78 PRO A O 1
ATOM 615 N N . LYS A 1 79 ? 13.721 -10.858 -22.199 1.00 92.25 79 LYS A N 1
ATOM 616 C CA . LYS A 1 79 ? 15.078 -11.275 -21.816 1.00 92.25 79 LYS A CA 1
ATOM 617 C C . LYS A 1 79 ? 15.629 -10.553 -20.584 1.00 92.25 79 LYS A C 1
ATOM 619 O O . LYS A 1 79 ? 16.678 -10.955 -20.101 1.00 92.25 79 LYS A O 1
ATOM 624 N N . ALA A 1 80 ? 14.963 -9.506 -20.094 1.00 88.44 80 ALA A N 1
ATOM 625 C CA . ALA A 1 80 ? 15.395 -8.815 -18.884 1.00 88.44 80 ALA A CA 1
ATOM 626 C C . ALA A 1 80 ? 15.345 -9.771 -17.685 1.00 88.44 80 ALA A C 1
ATOM 628 O O . ALA A 1 80 ? 14.412 -10.573 -17.594 1.00 88.44 80 ALA A O 1
ATOM 629 N N . ASP A 1 81 ? 16.315 -9.675 -16.781 1.00 90.38 81 ASP A N 1
ATOM 630 C CA . ASP A 1 81 ? 16.313 -10.365 -15.490 1.00 90.38 81 ASP A CA 1
ATOM 631 C C . ASP A 1 81 ? 15.981 -9.348 -14.382 1.00 90.38 81 ASP A C 1
ATOM 633 O O . ASP A 1 81 ? 16.859 -8.575 -13.991 1.00 90.38 81 ASP A O 1
ATOM 637 N N . PRO A 1 82 ? 14.722 -9.303 -13.898 1.00 91.00 82 PRO A N 1
ATOM 638 C CA . PRO A 1 82 ? 14.301 -8.355 -12.870 1.00 91.00 82 PRO A CA 1
ATOM 639 C C . PRO A 1 82 ? 15.094 -8.466 -11.567 1.00 91.00 82 PRO A C 1
ATOM 641 O O . PRO A 1 82 ? 15.309 -7.448 -10.919 1.00 91.00 82 PRO A O 1
ATOM 644 N N . ASN A 1 83 ? 15.542 -9.672 -11.196 1.00 91.56 83 ASN A N 1
ATOM 645 C CA . ASN A 1 83 ? 16.264 -9.888 -9.943 1.00 91.56 83 ASN A CA 1
ATOM 646 C C . ASN A 1 83 ? 17.642 -9.237 -10.027 1.00 91.56 83 ASN A C 1
ATOM 648 O O . ASN A 1 83 ? 17.983 -8.395 -9.202 1.00 91.56 83 ASN A O 1
ATOM 652 N N . HIS A 1 84 ? 18.382 -9.544 -11.095 1.00 88.69 84 HIS A N 1
ATOM 653 C CA . HIS A 1 84 ? 19.668 -8.910 -11.348 1.00 88.69 84 HIS A CA 1
ATOM 654 C C . HIS A 1 84 ? 19.531 -7.385 -11.440 1.00 88.69 84 HIS A C 1
ATOM 656 O O . HIS A 1 84 ? 20.269 -6.658 -10.786 1.00 88.69 84 HIS A O 1
ATOM 662 N N . MET A 1 85 ? 18.546 -6.881 -12.191 1.00 87.62 85 MET A N 1
ATOM 663 C CA . MET A 1 85 ? 18.317 -5.438 -12.325 1.00 87.62 85 MET A CA 1
ATOM 664 C C . MET A 1 85 ? 17.960 -4.753 -10.999 1.00 87.62 85 MET A C 1
ATOM 666 O O . MET A 1 85 ? 18.331 -3.597 -10.806 1.00 87.62 85 MET A O 1
ATOM 670 N N . ALA A 1 86 ? 17.234 -5.424 -10.103 1.00 88.69 86 ALA A N 1
ATOM 671 C CA . ALA A 1 86 ? 16.929 -4.894 -8.777 1.00 88.69 86 ALA A CA 1
ATOM 672 C C . ALA A 1 86 ? 18.176 -4.830 -7.877 1.00 88.69 86 ALA A C 1
ATOM 674 O O . ALA A 1 86 ? 18.285 -3.915 -7.066 1.00 88.69 86 ALA A O 1
ATOM 675 N N . GLU A 1 87 ? 19.112 -5.771 -8.035 1.00 87.69 87 GLU A N 1
ATOM 676 C CA . GLU A 1 87 ? 20.358 -5.828 -7.262 1.00 87.69 87 GLU A CA 1
ATOM 677 C C . GLU A 1 87 ? 21.419 -4.841 -7.758 1.00 87.69 87 GLU A C 1
ATOM 679 O O . GLU A 1 87 ? 22.037 -4.150 -6.950 1.00 87.69 87 GLU A O 1
ATOM 684 N N . VAL A 1 88 ? 21.649 -4.781 -9.074 1.00 84.31 88 VAL A N 1
ATOM 685 C CA . VAL A 1 88 ? 22.759 -4.002 -9.657 1.00 84.31 88 VAL A CA 1
ATOM 686 C C . VAL A 1 88 ? 22.326 -2.681 -10.291 1.00 84.31 88 VAL A C 1
ATOM 688 O O . VAL A 1 88 ? 23.174 -1.873 -10.662 1.00 84.31 88 VAL A O 1
ATOM 691 N N . GLY A 1 89 ? 21.018 -2.448 -10.418 1.00 83.38 89 GLY A N 1
ATOM 692 C CA . GLY A 1 89 ? 20.468 -1.265 -11.071 1.00 83.38 89 GLY A CA 1
ATOM 693 C C . GLY A 1 89 ? 20.598 -1.285 -12.602 1.00 83.38 89 GLY A C 1
ATOM 694 O O . GLY A 1 89 ? 21.137 -2.219 -13.202 1.00 83.38 89 GLY A O 1
ATOM 695 N N . PRO A 1 90 ? 20.060 -0.264 -13.290 1.00 83.00 90 PRO A N 1
ATOM 696 C CA . PRO A 1 90 ? 20.216 -0.135 -14.732 1.00 83.00 90 PRO A CA 1
ATOM 697 C C . PRO A 1 90 ? 21.631 0.337 -15.097 1.00 83.00 90 PRO A C 1
ATOM 699 O O . PRO A 1 90 ? 22.114 1.348 -14.587 1.00 83.00 90 PRO A O 1
ATOM 702 N N . ALA A 1 91 ? 22.259 -0.350 -16.053 1.00 83.75 91 ALA A N 1
ATOM 703 C CA . ALA A 1 91 ? 23.547 0.034 -16.624 1.00 83.75 91 ALA A CA 1
ATOM 704 C C . ALA A 1 91 ? 23.394 0.520 -18.074 1.00 83.75 91 ALA A C 1
ATOM 706 O O . ALA A 1 91 ? 22.616 -0.031 -18.858 1.00 83.75 91 ALA A O 1
ATOM 707 N N . GLY A 1 92 ? 24.142 1.562 -18.430 1.00 78.25 92 GLY A N 1
ATOM 708 C CA . GLY A 1 92 ? 24.236 2.074 -19.790 1.00 78.25 92 GLY A CA 1
ATOM 709 C C . GLY A 1 92 ? 25.063 1.172 -20.709 1.00 78.25 92 GLY A C 1
ATOM 710 O O . GLY A 1 92 ? 25.703 0.224 -20.252 1.00 78.25 92 GLY A O 1
ATOM 711 N N . PRO A 1 93 ? 25.098 1.468 -22.021 1.00 75.44 93 PRO A N 1
ATOM 712 C CA . PRO A 1 93 ? 25.902 0.712 -22.986 1.00 75.44 93 PRO A CA 1
ATOM 713 C C . PRO A 1 93 ? 27.405 0.706 -22.671 1.00 75.44 93 PRO A C 1
ATOM 715 O O . PRO A 1 93 ? 28.122 -0.189 -23.104 1.00 75.44 93 PRO A O 1
ATOM 718 N N . ASP A 1 94 ? 27.880 1.705 -21.924 1.00 86.94 94 ASP A N 1
ATOM 719 C CA . ASP A 1 94 ? 29.254 1.833 -21.434 1.00 86.94 94 ASP A CA 1
ATOM 720 C C . ASP A 1 94 ? 29.489 1.129 -20.083 1.00 86.94 94 ASP A C 1
ATOM 722 O O . ASP A 1 94 ? 30.572 1.240 -19.510 1.00 86.94 94 ASP A O 1
ATOM 726 N N . GLY A 1 95 ? 28.484 0.413 -19.569 1.00 81.50 95 GLY A N 1
ATOM 727 C CA . GLY A 1 95 ? 28.531 -0.313 -18.301 1.00 81.50 95 GLY A CA 1
ATOM 728 C C . GLY A 1 95 ? 28.393 0.568 -17.060 1.00 81.50 95 GLY A C 1
ATOM 729 O O . GLY A 1 95 ? 28.513 0.057 -15.950 1.00 81.50 95 GLY A O 1
ATOM 730 N N . LYS A 1 96 ? 28.152 1.876 -17.212 1.00 85.06 96 LYS A N 1
ATOM 731 C CA . LYS A 1 96 ? 27.985 2.785 -16.070 1.00 85.06 96 LYS A CA 1
ATOM 732 C C . LYS A 1 96 ? 26.556 2.774 -15.554 1.00 85.06 96 LYS A C 1
ATOM 734 O O . LYS A 1 96 ? 25.613 2.666 -16.333 1.00 85.06 96 LYS A O 1
ATOM 739 N N . GLU A 1 97 ? 26.402 2.942 -14.245 1.00 84.75 97 GLU A N 1
ATOM 740 C CA . GLU A 1 97 ? 25.091 3.068 -13.611 1.00 84.75 97 GLU A CA 1
ATOM 741 C C . GLU A 1 97 ? 24.340 4.288 -14.162 1.00 84.75 97 GLU A C 1
ATOM 743 O O . GLU A 1 97 ? 24.887 5.391 -14.265 1.00 84.75 97 GLU A O 1
ATOM 748 N N . ILE A 1 98 ? 23.074 4.086 -14.520 1.00 83.69 98 ILE A N 1
ATOM 749 C CA . ILE A 1 98 ? 22.173 5.163 -14.919 1.00 83.69 98 ILE A CA 1
ATOM 750 C C . ILE A 1 98 ? 21.360 5.578 -13.687 1.00 83.69 98 ILE A C 1
ATOM 752 O O . ILE A 1 98 ? 20.585 4.769 -13.176 1.00 83.69 98 ILE A O 1
ATOM 756 N N . PRO A 1 99 ? 21.446 6.840 -13.230 1.00 86.06 99 PRO A N 1
ATOM 757 C CA . PRO A 1 99 ? 20.664 7.290 -12.086 1.00 86.06 99 PRO A CA 1
ATOM 758 C C . PRO A 1 99 ? 19.155 7.214 -12.360 1.00 86.06 99 PRO A C 1
ATOM 760 O O . PRO A 1 99 ? 18.607 7.990 -13.148 1.00 86.06 99 PRO A O 1
ATOM 763 N N . VAL A 1 100 ? 18.457 6.313 -11.664 1.00 86.62 100 VAL A N 1
ATOM 764 C CA . VAL A 1 100 ? 16.995 6.137 -11.790 1.00 86.62 100 VAL A CA 1
ATOM 765 C C . VAL A 1 100 ? 16.204 7.375 -11.363 1.00 86.62 100 VAL A C 1
ATOM 767 O O . VAL A 1 100 ? 15.095 7.601 -11.845 1.00 86.62 100 VAL A O 1
ATOM 770 N N . SER A 1 101 ? 16.794 8.220 -10.513 1.00 87.56 101 SER A N 1
ATOM 771 C CA . SER A 1 101 ? 16.191 9.467 -10.035 1.00 87.56 101 SER A CA 1
ATOM 772 C C . SER A 1 101 ? 15.853 10.444 -11.163 1.00 87.56 101 SER A C 1
ATOM 774 O O . SER A 1 101 ? 14.894 11.204 -11.041 1.00 87.56 101 SER A O 1
ATOM 776 N N . LEU A 1 102 ? 16.573 10.383 -12.288 1.00 87.12 102 LEU A N 1
ATOM 777 C CA . LEU A 1 102 ? 16.293 11.196 -13.475 1.00 87.12 102 LEU A CA 1
ATOM 778 C C . LEU A 1 102 ? 14.964 10.823 -14.148 1.00 87.12 102 LEU A C 1
ATOM 780 O O . LEU A 1 102 ? 14.395 11.632 -14.879 1.00 87.12 102 LEU A O 1
ATOM 784 N N . MET A 1 103 ? 14.455 9.615 -13.892 1.00 88.62 103 MET A N 1
ATOM 785 C CA . MET A 1 103 ? 13.244 9.085 -14.520 1.00 88.62 103 MET A CA 1
ATOM 786 C C . MET A 1 103 ? 12.001 9.200 -13.631 1.00 88.62 103 MET A C 1
ATOM 788 O O . MET A 1 103 ? 10.891 9.032 -14.131 1.00 88.62 103 MET A O 1
ATOM 792 N N . TYR A 1 104 ? 12.143 9.535 -12.341 1.00 88.81 104 TYR A N 1
ATOM 793 C CA . TYR A 1 104 ? 11.020 9.583 -11.391 1.00 88.81 104 TYR A CA 1
ATOM 794 C C . TYR A 1 104 ? 9.879 10.497 -11.844 1.00 88.81 104 TYR A C 1
ATOM 796 O O . TYR A 1 104 ? 8.720 10.088 -11.806 1.00 88.81 104 TYR A O 1
ATOM 804 N N . GLY A 1 105 ? 10.192 11.690 -12.359 1.00 91.56 105 GLY A N 1
ATOM 805 C CA . GLY A 1 105 ? 9.169 12.608 -12.870 1.00 91.56 105 GLY A CA 1
ATOM 806 C C . GLY A 1 105 ? 8.395 12.055 -14.073 1.00 91.56 105 GLY A C 1
ATOM 807 O O . GLY A 1 105 ? 7.222 12.368 -14.245 1.00 91.56 105 GLY A O 1
ATOM 808 N N . GLN A 1 106 ? 9.014 11.191 -14.886 1.00 91.31 106 GLN A N 1
ATOM 809 C CA . GLN A 1 106 ? 8.369 10.602 -16.067 1.00 91.31 106 GLN A CA 1
ATOM 810 C C . GLN A 1 106 ? 7.403 9.469 -15.703 1.00 91.31 106 GLN A C 1
ATOM 812 O O . GLN A 1 106 ? 6.466 9.194 -16.449 1.00 91.31 106 GLN A O 1
ATOM 817 N N . VAL A 1 107 ? 7.620 8.816 -14.559 1.00 91.06 107 VAL A N 1
ATOM 818 C CA . VAL A 1 107 ? 6.808 7.677 -14.109 1.00 91.06 107 VAL A CA 1
ATOM 819 C C . VAL A 1 107 ? 5.794 8.047 -13.027 1.00 91.06 107 VAL A C 1
ATOM 821 O O . VAL A 1 107 ? 4.946 7.224 -12.700 1.00 91.06 107 VAL A O 1
ATOM 824 N N . GLU A 1 108 ? 5.822 9.273 -12.495 1.00 90.94 108 GLU A N 1
ATOM 825 C CA . GLU A 1 108 ? 4.966 9.686 -11.373 1.00 90.94 108 GLU A CA 1
ATOM 826 C C . GLU A 1 108 ? 3.469 9.508 -11.671 1.00 90.94 108 GLU A C 1
ATOM 828 O O . GLU A 1 108 ? 2.717 8.986 -10.847 1.00 90.94 108 GLU A O 1
ATOM 833 N N . LEU A 1 109 ? 3.022 9.903 -12.868 1.00 90.75 109 LEU A N 1
ATOM 834 C CA . LEU A 1 109 ? 1.619 9.752 -13.258 1.00 90.75 109 LEU A CA 1
ATOM 835 C C . LEU A 1 109 ? 1.228 8.274 -13.409 1.00 90.75 109 LEU A C 1
ATOM 837 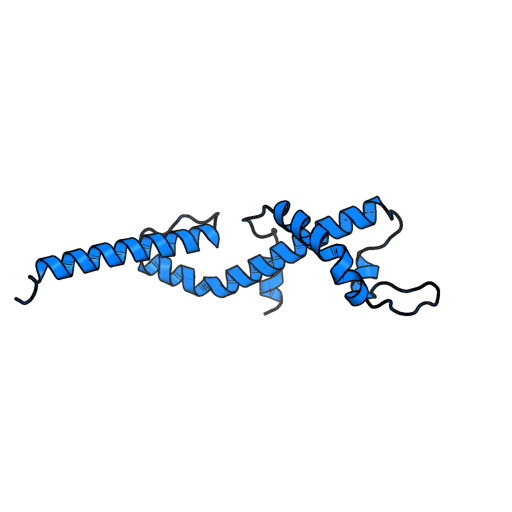O O . LEU A 1 109 ? 0.161 7.872 -12.951 1.00 90.75 109 LEU A O 1
ATOM 841 N N . ALA A 1 110 ? 2.104 7.453 -13.993 1.00 88.88 110 ALA A N 1
ATOM 842 C CA . ALA A 1 110 ? 1.873 6.015 -14.126 1.00 88.88 110 ALA A CA 1
ATOM 843 C C . ALA A 1 110 ? 1.839 5.307 -12.759 1.00 88.88 110 ALA A C 1
ATOM 845 O O . ALA A 1 110 ? 1.013 4.419 -12.541 1.00 88.88 110 ALA A O 1
ATOM 846 N N . ALA A 1 111 ? 2.676 5.742 -11.813 1.00 87.94 111 ALA A N 1
ATOM 847 C CA . ALA A 1 111 ? 2.655 5.253 -10.439 1.00 87.94 111 ALA A CA 1
ATOM 848 C C . ALA A 1 111 ? 1.311 5.554 -9.750 1.00 87.94 111 ALA A C 1
ATOM 850 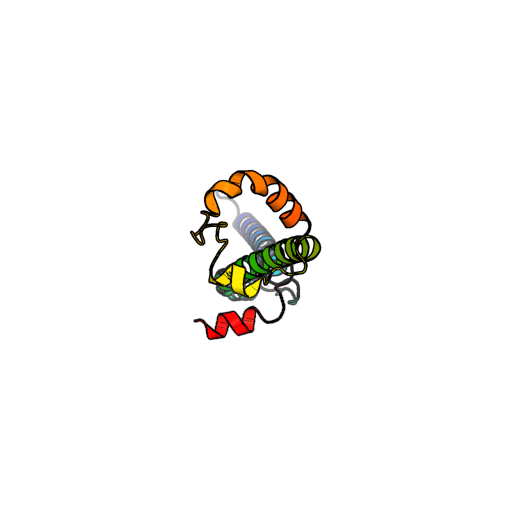O O . ALA A 1 111 ? 0.773 4.686 -9.068 1.00 87.94 111 ALA A O 1
ATOM 851 N N . LYS A 1 112 ? 0.719 6.738 -9.982 1.00 86.69 112 LYS A N 1
ATOM 852 C CA . LYS A 1 112 ? -0.623 7.083 -9.467 1.00 86.69 112 LYS A CA 1
ATOM 853 C C . LYS A 1 112 ? -1.721 6.184 -10.035 1.00 86.69 112 LYS A C 1
ATOM 855 O O . LYS A 1 112 ? -2.634 5.829 -9.298 1.00 86.69 112 LYS A O 1
ATOM 860 N N . TYR A 1 113 ? -1.635 5.794 -11.307 1.00 84.75 113 TYR A N 1
ATOM 861 C CA . TYR A 1 113 ? -2.576 4.825 -11.880 1.00 84.75 113 TYR A CA 1
ATOM 862 C C . TYR A 1 113 ? -2.399 3.436 -11.260 1.00 84.75 113 TYR A C 1
ATOM 864 O O . TYR A 1 113 ? -3.372 2.850 -10.803 1.00 84.75 113 TYR A O 1
ATOM 872 N N . SER A 1 114 ? -1.155 2.973 -11.122 1.00 79.88 114 SER A N 1
ATOM 873 C CA . SER A 1 114 ? -0.853 1.666 -10.509 1.00 79.88 114 SER A CA 1
ATOM 874 C C . SER A 1 114 ? -1.316 1.600 -9.044 1.00 79.88 114 SER A C 1
ATOM 876 O O . SER A 1 114 ? -1.792 0.574 -8.569 1.00 79.88 114 SER A O 1
ATOM 878 N N . GLN A 1 115 ? -1.260 2.724 -8.318 1.00 76.62 115 GLN A N 1
ATOM 879 C CA . GLN A 1 115 ? -1.811 2.817 -6.965 1.00 76.62 115 GLN A CA 1
ATOM 880 C C . GLN A 1 115 ? -3.323 2.532 -6.923 1.00 76.62 115 GLN A C 1
ATOM 882 O O . GLN A 1 115 ? -3.793 1.938 -5.956 1.00 76.62 115 GLN A O 1
ATOM 887 N N . GLN A 1 116 ? -4.090 2.954 -7.934 1.00 73.00 116 GLN A N 1
ATOM 888 C CA . GLN A 1 116 ? -5.538 2.703 -7.993 1.00 73.00 116 GLN A CA 1
ATOM 889 C C . GLN A 1 116 ? -5.861 1.228 -8.268 1.00 73.00 116 GLN A C 1
ATOM 891 O O . GLN A 1 116 ? -6.902 0.736 -7.823 1.00 73.00 116 GLN A O 1
ATOM 896 N N . ASP A 1 117 ? -4.968 0.533 -8.976 1.00 65.94 117 ASP A N 1
ATOM 897 C CA . ASP A 1 117 ? -5.100 -0.888 -9.303 1.00 65.94 117 ASP A CA 1
ATOM 898 C C . ASP A 1 117 ? -4.689 -1.796 -8.133 1.00 65.94 117 ASP A C 1
ATOM 900 O O . ASP A 1 117 ? -5.254 -2.880 -7.957 1.00 65.94 117 ASP A O 1
ATOM 904 N N . CYS A 1 118 ? -3.806 -1.312 -7.253 1.00 66.75 118 CYS A N 1
ATOM 905 C CA . CYS A 1 118 ? -3.433 -1.959 -5.998 1.00 66.75 118 CYS A CA 1
ATOM 906 C C . CYS A 1 118 ? -4.564 -1.867 -4.94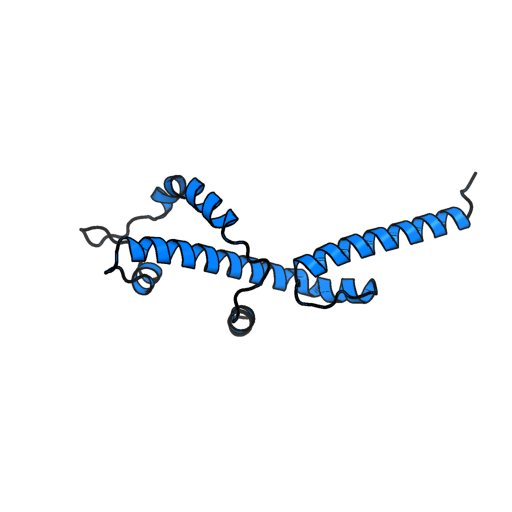7 1.00 66.75 118 CYS A C 1
ATOM 908 O O . CYS A 1 118 ? -4.429 -1.233 -3.903 1.00 66.75 118 CYS A O 1
ATOM 910 N N . LYS A 1 119 ? -5.696 -2.534 -5.207 1.00 61.62 119 LYS A N 1
ATOM 911 C CA . LYS A 1 119 ? -6.886 -2.611 -4.329 1.00 61.62 119 LYS A CA 1
ATOM 912 C C . LYS A 1 119 ? -6.738 -3.568 -3.139 1.00 61.62 119 LYS A C 1
ATOM 914 O O . LYS A 1 119 ? -7.736 -4.021 -2.582 1.00 61.62 119 LYS A O 1
ATOM 919 N N . LEU A 1 120 ? -5.515 -3.956 -2.789 1.00 59.41 120 LEU A N 1
ATOM 920 C CA . LEU A 1 120 ? -5.304 -4.907 -1.706 1.00 59.41 120 LEU A CA 1
ATOM 921 C C . LEU A 1 120 ? -5.430 -4.185 -0.360 1.00 59.41 120 LEU A C 1
ATOM 923 O O . LEU A 1 120 ? -4.460 -3.646 0.164 1.00 59.41 120 LEU A O 1
ATOM 927 N N . ASP A 1 121 ? -6.628 -4.248 0.221 1.00 62.53 121 ASP A N 1
ATOM 928 C CA . ASP A 1 121 ? -6.840 -4.013 1.658 1.00 62.53 121 ASP A CA 1
ATOM 929 C C . ASP A 1 121 ? -6.231 -5.155 2.507 1.00 62.53 121 ASP A C 1
ATOM 931 O O . ASP A 1 121 ? -6.156 -5.095 3.736 1.00 62.53 121 ASP A O 1
ATOM 935 N N . SER A 1 122 ? -5.773 -6.223 1.851 1.00 66.88 122 SER A N 1
ATOM 936 C CA . SER A 1 122 ? -5.085 -7.361 2.448 1.00 66.88 122 SER A CA 1
ATOM 937 C C . SER A 1 122 ? -3.567 -7.221 2.339 1.00 66.88 122 SER A C 1
ATOM 939 O O . SER A 1 122 ? -3.030 -6.829 1.304 1.00 66.88 122 SER A O 1
ATOM 941 N N . LEU A 1 123 ? -2.859 -7.616 3.397 1.00 77.75 123 LEU A N 1
ATOM 942 C CA . LEU A 1 123 ? -1.424 -7.859 3.291 1.00 77.75 123 LEU A CA 1
ATOM 943 C C . LEU A 1 123 ? -1.148 -8.968 2.280 1.00 77.75 123 LEU A C 1
ATOM 945 O O . LEU A 1 123 ? -1.923 -9.916 2.192 1.00 77.75 123 LEU A O 1
ATOM 949 N N . LEU A 1 124 ? -0.036 -8.862 1.556 1.00 80.25 124 LEU A N 1
ATOM 950 C CA . LEU A 1 124 ? 0.485 -9.994 0.804 1.00 80.25 124 LEU A CA 1
ATOM 951 C C . LEU A 1 124 ? 0.853 -11.116 1.782 1.00 80.25 124 LEU A C 1
ATOM 953 O O . LEU A 1 124 ? 1.531 -10.877 2.788 1.00 80.25 124 LEU A O 1
ATOM 957 N N . ASP A 1 125 ? 0.403 -12.326 1.462 1.00 72.62 125 ASP A N 1
ATOM 958 C CA . ASP A 1 125 ? 0.705 -13.533 2.227 1.00 72.62 125 ASP A CA 1
ATOM 959 C C . ASP A 1 125 ? 2.229 -13.716 2.345 1.00 72.62 125 ASP A C 1
ATOM 961 O O . ASP A 1 125 ? 2.955 -13.544 1.364 1.00 72.62 125 ASP A O 1
ATOM 965 N N . GLY A 1 126 ? 2.727 -14.038 3.544 1.00 76.19 126 GLY A N 1
ATOM 966 C CA . GLY A 1 126 ? 4.161 -14.233 3.809 1.00 76.19 126 GLY A CA 1
ATOM 967 C C . GLY A 1 126 ? 4.907 -13.001 4.341 1.00 76.19 126 GLY A C 1
ATOM 968 O O . GLY A 1 126 ? 5.933 -13.146 5.007 1.00 76.19 126 GLY A O 1
ATOM 969 N N . ILE A 1 127 ? 4.402 -11.778 4.109 1.00 84.38 127 ILE A N 1
ATOM 970 C CA . ILE A 1 127 ? 5.099 -10.550 4.551 1.00 84.38 127 ILE A CA 1
ATOM 971 C C . ILE A 1 127 ? 5.169 -10.453 6.079 1.00 84.38 127 ILE A C 1
ATOM 973 O O . ILE A 1 127 ? 6.114 -9.879 6.625 1.00 84.38 127 ILE A O 1
ATOM 977 N N . GLU A 1 128 ? 4.177 -10.987 6.793 1.00 82.44 128 GLU A N 1
ATOM 978 C CA . GLU A 1 128 ? 4.196 -10.982 8.256 1.00 82.44 128 GLU A CA 1
ATOM 979 C C . GLU A 1 128 ? 5.318 -11.863 8.813 1.00 82.44 128 GLU A C 1
ATOM 981 O O . GLU A 1 128 ? 6.012 -11.450 9.747 1.00 82.44 128 GLU A O 1
ATOM 986 N N . GLU A 1 129 ? 5.506 -13.049 8.234 1.00 83.00 129 GLU A N 1
ATOM 987 C CA . GLU A 1 129 ? 6.555 -13.999 8.585 1.00 83.00 129 GLU A CA 1
ATOM 988 C C . GLU A 1 129 ? 7.941 -13.440 8.256 1.00 83.00 129 GLU A C 1
ATOM 990 O O . GLU A 1 129 ? 8.814 -13.449 9.122 1.00 83.00 129 GLU A O 1
ATOM 995 N N . GLU A 1 130 ? 8.127 -12.896 7.049 1.00 80.94 130 GLU A N 1
ATOM 996 C CA . GLU A 1 130 ? 9.387 -12.277 6.619 1.00 80.94 130 GLU A CA 1
ATOM 997 C C . GLU A 1 130 ? 9.776 -11.099 7.519 1.00 80.94 130 GLU A C 1
ATOM 999 O O . GLU A 1 130 ? 10.903 -11.020 8.006 1.00 80.94 130 GLU A O 1
ATOM 1004 N N . TYR A 1 131 ? 8.838 -10.192 7.807 1.00 81.56 131 TYR A N 1
ATOM 1005 C CA . TYR A 1 131 ? 9.118 -9.031 8.652 1.00 81.56 131 TYR A CA 1
ATOM 1006 C C . TYR A 1 131 ? 9.500 -9.432 10.082 1.00 81.56 131 TYR A C 1
ATOM 1008 O O . TYR A 1 131 ? 10.361 -8.799 10.689 1.00 81.56 131 TYR A O 1
ATOM 1016 N N . ASN A 1 132 ? 8.877 -10.478 10.627 1.00 79.12 132 ASN A N 1
ATOM 1017 C CA . ASN A 1 132 ? 9.199 -10.982 11.962 1.00 79.12 132 ASN A CA 1
ATOM 1018 C C . ASN A 1 132 ? 10.570 -11.665 12.048 1.00 79.12 132 ASN A C 1
ATOM 1020 O O . ASN A 1 132 ? 11.083 -11.814 13.149 1.00 79.12 132 ASN A O 1
ATOM 1024 N N . GLN A 1 133 ? 11.159 -12.082 10.925 1.00 75.25 133 GLN A N 1
ATOM 1025 C CA . GLN A 1 133 ? 12.526 -12.614 10.885 1.00 75.25 133 GLN A CA 1
ATOM 1026 C C . GLN A 1 133 ? 13.592 -11.505 10.821 1.00 75.25 133 GLN A C 1
ATOM 1028 O O . GLN A 1 133 ? 14.765 -11.769 11.071 1.00 75.25 133 GLN A O 1
ATOM 1033 N N . LEU A 1 134 ? 13.198 -10.274 10.476 1.00 67.44 134 LEU A N 1
ATOM 1034 C CA . LEU A 1 134 ? 14.094 -9.132 10.255 1.00 67.44 134 LEU A CA 1
ATOM 1035 C C . LEU A 1 134 ? 14.226 -8.187 11.468 1.00 67.44 134 LEU A C 1
ATOM 1037 O O . LEU A 1 134 ? 14.977 -7.213 11.389 1.00 67.44 134 LEU A O 1
ATOM 1041 N N . VAL A 1 135 ? 13.494 -8.431 12.562 1.00 58.31 135 VAL A N 1
ATOM 1042 C CA . VAL A 1 135 ? 13.460 -7.609 13.793 1.00 58.31 135 VAL A CA 1
ATOM 1043 C C . VAL A 1 135 ? 13.829 -8.461 14.995 1.00 58.31 135 VAL A C 1
ATOM 1045 O O . VAL A 1 135 ? 14.586 -7.945 15.847 1.00 58.31 135 VAL A O 1
#

Sequence (135 aa):
MPGSTGDQLLELVQLFERVRQAMSGVVQALWPSVSLPEGLGELAEKLQGARRRLRLWKISACHQGAREAWAMVKTRYPKADPNHMAEVGPAGPDGKEIPVSLMYGQVELAAKYSQQDCKLDSLLDGIEEEYNQLV

Organism: Triticum aestivum (NCBI:txid4565)

Foldseek 3Di:
DPDDPVVVVVVVVVVVVVLLVVLQVLLCLLCVPDDGDPDPVVSVVSCVCSVVSVVLVVVQLVVQLVVVVVVVVCVVVVPDDVVVCVVPNDADPVRHHDPCVVCCVVCVVVSVVSSVVSPPSDGDPPSVVVVVVVD

Solvent-accessible surface area (backbone atoms only — not comparable to full-atom values): 8146 Å² total; per-residue (Å²): 133,83,80,55,72,67,58,56,53,52,52,50,53,54,50,50,52,52,51,42,53,53,49,47,53,53,47,43,61,74,38,68,91,54,85,79,66,90,47,63,66,55,45,52,60,56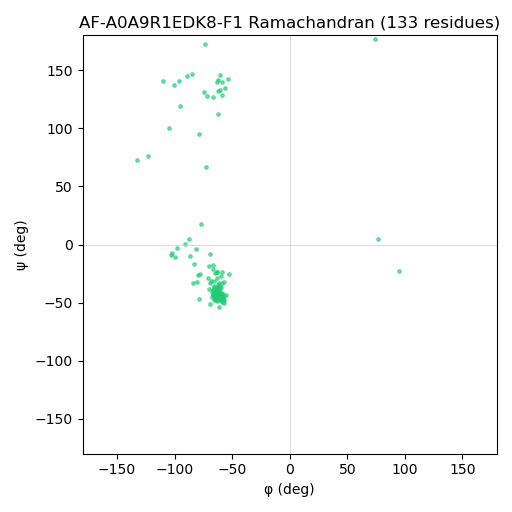,52,72,48,43,68,60,49,54,50,52,45,54,51,33,55,49,52,52,51,49,51,53,52,51,51,55,51,37,72,78,37,74,84,62,55,69,67,59,40,71,75,72,46,58,60,44,99,86,68,44,78,51,71,66,76,80,47,47,80,79,42,48,68,58,50,57,54,48,54,69,70,62,73,65,78,59,67,54,86,62,54,69,62,55,54,65,75,74,113

Mean predicted aligned error: 7.86 Å

Secondary structure (DSSP, 8-state):
-PPPHHHHHHHHHHHHHHHHHHHHHHHHHH-TTSPPPSSHHHHHHHHHTHHHHHHHHHHHHHHHHHHHHHHHHHHH-TT--HHHHHHH--B-TTSPBP-GGGGHHHHHHHHHHHHHH----SPPTTHHHHHHH--

pLDDT: mean 85.46, std 9.23, range [47.81, 95.75]